Protein AF-A0A928X4Z4-F1 (afdb_monomer_lite)

Foldseek 3Di:
DFFDPLLLVLLLVLLVLLLVQLVVVLVVLVVCVVPVVVVVVCCVPPVDPDPNDPSVVSVVLNVLSNQLSVLSVCLCVVPRDDPPDPCVSPVSSLVSCVVRRDDPSNVSNVVSVVPDSPDPPDDVVVVVVVVVVVVVLVVVLVVVLVVLVVCVVVVVDDPVVSVVVNVVSD

Structure (mmCIF, N/CA/C/O backbone):
data_AF-A0A928X4Z4-F1
#
_entry.id   AF-A0A928X4Z4-F1
#
loop_
_atom_site.group_PDB
_atom_site.id
_atom_site.type_symbol
_atom_site.label_atom_id
_atom_site.label_alt_id
_atom_site.label_comp_id
_atom_site.label_asym_id
_atom_site.label_entity_id
_atom_site.label_seq_id
_atom_site.pdbx_PDB_ins_code
_atom_site.Cartn_x
_atom_site.Cartn_y
_atom_site.Cartn_z
_atom_site.occupancy
_atom_site.B_iso_or_equiv
_atom_site.auth_seq_id
_atom_site.auth_comp_id
_atom_site.auth_asym_id
_atom_site.auth_atom_id
_atom_site.pdbx_PDB_model_num
ATOM 1 N N . MET A 1 1 ? -6.649 -0.268 22.676 1.00 50.31 1 MET A N 1
ATOM 2 C CA . MET A 1 1 ? -5.247 0.206 22.691 1.00 50.31 1 MET A CA 1
ATOM 3 C C . MET A 1 1 ? -4.998 0.848 21.335 1.00 50.31 1 MET A C 1
ATOM 5 O O . MET A 1 1 ? -4.805 0.133 20.359 1.00 50.31 1 MET A O 1
ATOM 9 N N . TYR A 1 2 ? -5.154 2.172 21.260 1.00 54.16 2 TYR A N 1
ATOM 10 C CA . TYR A 1 2 ? -5.158 2.927 20.004 1.00 54.16 2 TYR A CA 1
ATOM 11 C C . TYR A 1 2 ? -3.808 2.851 19.276 1.00 54.16 2 TYR A C 1
ATOM 13 O O . TYR A 1 2 ? -2.755 2.847 19.912 1.00 54.16 2 TYR A O 1
ATOM 21 N N . MET A 1 3 ? -3.844 2.800 17.939 1.00 67.25 3 MET A N 1
ATOM 22 C CA . MET A 1 3 ? -2.635 2.815 17.112 1.00 67.25 3 MET A CA 1
ATOM 23 C C . MET A 1 3 ? -1.930 4.172 17.232 1.00 67.25 3 MET A C 1
ATOM 25 O O . MET A 1 3 ? -2.555 5.221 17.071 1.00 67.25 3 MET A O 1
ATOM 29 N N . ASN A 1 4 ? -0.616 4.144 17.466 1.00 72.81 4 ASN A N 1
ATOM 30 C CA . ASN A 1 4 ? 0.221 5.339 17.522 1.00 72.81 4 ASN A CA 1
ATOM 31 C C . ASN A 1 4 ? 0.061 6.174 16.233 1.00 72.81 4 ASN A C 1
ATOM 33 O O . ASN A 1 4 ? 0.181 5.647 15.122 1.00 72.81 4 ASN A O 1
ATOM 37 N N . LYS A 1 5 ? -0.186 7.485 16.376 1.00 75.56 5 LYS A N 1
ATOM 38 C CA . LYS A 1 5 ? -0.318 8.431 15.252 1.00 75.56 5 LYS A CA 1
ATOM 39 C C . LYS A 1 5 ? 0.883 8.365 14.311 1.00 75.56 5 LYS A C 1
ATOM 41 O O . LYS A 1 5 ? 0.699 8.400 13.098 1.00 75.56 5 LYS A O 1
ATOM 46 N N . THR A 1 6 ? 2.087 8.183 14.849 1.00 78.81 6 THR A N 1
ATOM 47 C CA . THR A 1 6 ? 3.318 8.045 14.062 1.00 78.81 6 THR A CA 1
ATOM 48 C C . THR A 1 6 ? 3.295 6.789 13.192 1.00 78.81 6 THR A C 1
ATOM 50 O O . THR A 1 6 ? 3.566 6.867 11.997 1.00 78.81 6 THR A O 1
ATOM 53 N N . LYS A 1 7 ? 2.882 5.645 13.752 1.00 79.19 7 LYS A N 1
ATOM 54 C CA . LYS A 1 7 ? 2.746 4.375 13.019 1.00 79.19 7 LYS A CA 1
ATOM 55 C C . LYS A 1 7 ? 1.694 4.480 11.916 1.00 79.19 7 LYS A C 1
ATOM 57 O O . LYS A 1 7 ? 1.955 4.102 10.778 1.00 79.19 7 LYS A O 1
ATOM 62 N N . ARG A 1 8 ? 0.544 5.091 12.219 1.00 80.44 8 ARG A N 1
ATOM 63 C CA . ARG A 1 8 ? -0.507 5.374 11.230 1.00 80.44 8 ARG A CA 1
ATOM 64 C C . ARG A 1 8 ? 0.013 6.220 10.069 1.00 80.44 8 ARG A C 1
ATOM 66 O O . ARG A 1 8 ? -0.234 5.890 8.914 1.00 80.44 8 ARG A O 1
ATOM 73 N N . ASN A 1 9 ? 0.718 7.304 10.381 1.00 84.62 9 ASN A N 1
ATOM 74 C CA . ASN A 1 9 ? 1.230 8.232 9.379 1.00 84.62 9 ASN A CA 1
ATOM 75 C C . ASN A 1 9 ? 2.323 7.587 8.518 1.00 84.62 9 ASN A C 1
ATOM 77 O O . ASN A 1 9 ? 2.346 7.828 7.317 1.00 84.62 9 ASN A O 1
ATOM 81 N N . LEU A 1 10 ? 3.171 6.730 9.095 1.00 85.00 10 LEU A N 1
ATOM 82 C CA . LEU A 1 10 ? 4.173 5.960 8.351 1.00 85.00 10 LEU A CA 1
ATOM 83 C C . LEU A 1 10 ? 3.530 4.984 7.359 1.00 85.00 10 LEU A C 1
ATOM 85 O O . LEU A 1 10 ? 3.919 4.959 6.193 1.00 85.00 10 LEU A O 1
ATOM 89 N N . ILE A 1 11 ? 2.511 4.231 7.787 1.00 84.88 11 ILE A N 1
ATOM 90 C CA . ILE A 1 11 ? 1.796 3.301 6.899 1.00 84.88 11 ILE A CA 1
ATOM 91 C C . ILE A 1 11 ? 1.081 4.082 5.782 1.00 84.88 11 ILE A C 1
ATOM 93 O O . ILE A 1 11 ? 1.191 3.715 4.614 1.00 84.88 11 ILE A O 1
ATOM 97 N N . LEU A 1 12 ? 0.423 5.203 6.100 1.00 87.12 12 LEU A N 1
ATOM 98 C CA . LEU A 1 12 ? -0.192 6.078 5.091 1.00 87.12 12 LEU A CA 1
ATOM 99 C C . LEU A 1 12 ? 0.837 6.631 4.098 1.00 87.12 12 LEU A C 1
ATOM 101 O O . LEU A 1 12 ? 0.624 6.555 2.890 1.00 87.12 12 LEU A O 1
ATOM 105 N N . ALA A 1 13 ? 1.959 7.153 4.595 1.00 87.38 13 ALA A N 1
ATOM 106 C CA . ALA A 1 13 ? 3.028 7.687 3.760 1.00 87.38 13 ALA A CA 1
ATOM 107 C C . ALA A 1 13 ? 3.590 6.607 2.829 1.00 87.38 13 ALA A C 1
ATOM 109 O O . ALA A 1 13 ? 3.760 6.863 1.640 1.00 87.38 13 ALA A O 1
ATOM 110 N N . SER A 1 14 ? 3.796 5.387 3.333 1.00 87.81 14 SER A N 1
ATOM 111 C CA . SER A 1 14 ? 4.255 4.265 2.510 1.00 87.81 14 SER A CA 1
ATOM 112 C C . SER A 1 14 ? 3.274 3.925 1.385 1.00 87.81 14 SER A C 1
ATOM 114 O O . SER A 1 14 ? 3.695 3.778 0.240 1.00 87.81 14 SER A O 1
ATOM 116 N N . ALA A 1 15 ? 1.967 3.888 1.670 1.00 87.19 15 ALA A N 1
ATOM 117 C CA . ALA A 1 15 ? 0.939 3.586 0.679 1.00 87.19 15 ALA A CA 1
ATOM 118 C C . ALA A 1 15 ? 0.850 4.672 -0.406 1.00 87.19 15 ALA A C 1
ATOM 120 O O . ALA A 1 15 ? 0.668 4.352 -1.582 1.00 87.19 15 ALA A O 1
ATOM 121 N N . ILE A 1 16 ? 1.004 5.944 -0.026 1.00 89.75 16 ILE A N 1
ATOM 122 C CA . ILE A 1 16 ? 0.999 7.084 -0.954 1.00 89.75 16 ILE A CA 1
ATOM 123 C C . ILE A 1 16 ? 2.259 7.083 -1.822 1.00 89.75 16 ILE A C 1
ATOM 125 O O . ILE A 1 16 ? 2.161 7.180 -3.043 1.00 89.75 16 ILE A O 1
ATOM 129 N N . ILE A 1 17 ? 3.438 6.937 -1.213 1.00 91.00 17 ILE A N 1
ATOM 130 C CA . ILE A 1 17 ? 4.713 6.922 -1.941 1.00 91.00 17 ILE A CA 1
ATOM 131 C C . ILE A 1 17 ? 4.766 5.724 -2.893 1.00 91.00 17 ILE A C 1
ATOM 133 O O . ILE A 1 17 ? 5.223 5.876 -4.020 1.00 91.00 17 ILE A O 1
ATOM 137 N N . ASN A 1 18 ? 4.222 4.570 -2.493 1.00 90.62 18 ASN A N 1
ATOM 138 C CA . ASN A 1 18 ? 4.059 3.408 -3.366 1.00 90.62 18 ASN A CA 1
ATOM 139 C C . ASN A 1 18 ? 3.245 3.739 -4.622 1.00 90.62 18 ASN A C 1
ATOM 141 O O . ASN A 1 18 ? 3.672 3.440 -5.734 1.00 90.62 18 ASN A O 1
ATOM 145 N N . LEU A 1 19 ? 2.094 4.395 -4.463 1.00 90.50 19 LEU A N 1
ATOM 146 C CA . LEU A 1 19 ? 1.250 4.781 -5.596 1.00 90.50 19 LEU A CA 1
ATOM 147 C C . LEU A 1 19 ? 1.957 5.775 -6.520 1.00 90.50 19 LEU A C 1
ATOM 149 O O . LEU A 1 19 ? 1.962 5.578 -7.732 1.00 90.50 19 LEU A O 1
ATOM 153 N N . ILE A 1 20 ? 2.591 6.806 -5.956 1.00 90.38 20 ILE A N 1
ATOM 154 C CA . ILE A 1 20 ? 3.340 7.801 -6.735 1.00 90.38 20 ILE A CA 1
ATOM 155 C C . ILE A 1 20 ? 4.479 7.130 -7.509 1.00 90.38 20 ILE A C 1
ATOM 157 O O . ILE A 1 20 ? 4.621 7.364 -8.709 1.00 90.38 20 ILE A O 1
ATOM 161 N N . SER A 1 21 ? 5.256 6.271 -6.843 1.00 87.25 21 SER A N 1
ATOM 162 C CA . SER A 1 21 ? 6.377 5.555 -7.452 1.00 87.25 21 SER A CA 1
ATOM 163 C C . SER A 1 21 ? 5.906 4.672 -8.605 1.00 87.25 21 SER A C 1
ATOM 165 O O . SER A 1 21 ? 6.435 4.773 -9.707 1.00 87.25 21 SER A O 1
ATOM 167 N N . ASN A 1 22 ? 4.866 3.863 -8.392 1.00 87.44 22 ASN A N 1
ATOM 168 C CA . ASN A 1 22 ? 4.343 2.963 -9.420 1.00 87.44 22 ASN A CA 1
ATOM 169 C C . ASN A 1 22 ? 3.777 3.722 -10.627 1.00 87.44 22 ASN A C 1
ATOM 171 O O . ASN A 1 22 ? 4.030 3.333 -11.768 1.00 87.44 22 ASN A O 1
ATOM 175 N N . CYS A 1 23 ? 3.071 4.834 -10.400 1.00 88.75 23 CYS A N 1
ATOM 176 C CA . CYS A 1 23 ? 2.586 5.692 -11.481 1.00 88.75 23 CYS A CA 1
ATOM 177 C C . CYS A 1 23 ? 3.738 6.304 -12.289 1.00 88.75 23 CYS A C 1
ATOM 179 O O . CYS A 1 23 ? 3.694 6.291 -13.520 1.00 88.75 23 CYS A O 1
ATOM 181 N N . ALA A 1 24 ? 4.779 6.807 -11.620 1.00 87.50 24 ALA A N 1
ATOM 182 C CA . ALA A 1 24 ? 5.953 7.363 -12.289 1.00 87.50 24 ALA A CA 1
ATOM 183 C C . ALA A 1 24 ? 6.687 6.294 -13.116 1.00 87.50 24 ALA A C 1
ATOM 185 O O . ALA A 1 24 ? 6.991 6.520 -14.288 1.00 87.50 24 ALA A O 1
ATOM 186 N N . THR A 1 25 ? 6.900 5.105 -12.545 1.00 85.50 25 THR A N 1
ATOM 187 C CA . THR A 1 25 ? 7.538 3.975 -13.235 1.00 85.50 25 THR A CA 1
ATOM 188 C C . THR A 1 25 ? 6.747 3.547 -14.470 1.00 85.50 25 THR A C 1
ATOM 190 O O . THR A 1 25 ? 7.338 3.320 -15.528 1.00 85.50 25 THR A O 1
ATOM 193 N N . LEU A 1 26 ? 5.416 3.480 -14.381 1.00 87.44 26 LEU A N 1
ATOM 194 C CA . LEU A 1 26 ? 4.565 3.149 -15.524 1.00 87.44 26 LEU A CA 1
ATOM 195 C C . LEU A 1 26 ? 4.630 4.223 -16.615 1.00 87.44 26 LEU A C 1
ATOM 197 O O . LEU A 1 26 ? 4.785 3.884 -17.786 1.00 87.44 26 LEU A O 1
ATOM 201 N N . ALA A 1 27 ? 4.563 5.504 -16.244 1.00 87.50 27 ALA A N 1
ATOM 202 C CA . ALA A 1 27 ? 4.649 6.611 -17.195 1.0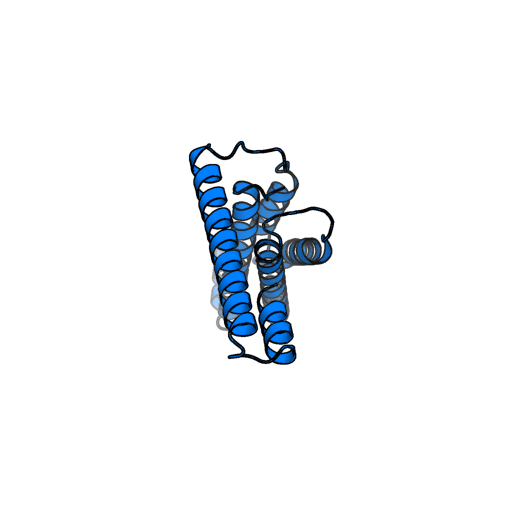0 87.50 27 ALA A CA 1
ATOM 203 C C . ALA A 1 27 ? 5.982 6.602 -17.963 1.00 87.50 27 ALA A C 1
ATOM 205 O O . ALA A 1 27 ? 5.992 6.717 -19.188 1.00 87.50 27 ALA A O 1
ATOM 206 N N . ILE A 1 28 ? 7.096 6.384 -17.258 1.00 85.12 28 ILE A N 1
ATOM 207 C CA . ILE A 1 28 ? 8.428 6.246 -17.864 1.00 85.12 28 ILE A CA 1
ATOM 208 C C . ILE A 1 28 ? 8.485 5.013 -18.780 1.00 85.12 28 ILE A C 1
ATOM 210 O O . ILE A 1 28 ? 9.009 5.087 -19.889 1.00 85.12 28 ILE A O 1
ATOM 214 N N . SER A 1 29 ? 7.893 3.892 -18.360 1.00 84.25 29 SER A N 1
ATOM 215 C CA . SER A 1 29 ? 7.850 2.667 -19.170 1.00 84.25 29 SER A CA 1
ATOM 216 C C . SER A 1 29 ? 7.073 2.858 -20.474 1.00 84.25 29 SER A C 1
ATOM 218 O O . SER A 1 29 ? 7.509 2.387 -21.522 1.00 84.25 29 SER A O 1
ATOM 220 N N . ILE A 1 30 ? 5.946 3.576 -20.431 1.00 86.62 30 ILE A N 1
ATOM 221 C CA . ILE A 1 30 ? 5.167 3.930 -21.625 1.00 86.62 30 ILE A CA 1
ATOM 222 C C . ILE A 1 30 ? 5.978 4.868 -22.522 1.00 86.62 30 ILE A C 1
ATOM 224 O O . ILE A 1 30 ? 6.030 4.656 -23.732 1.00 86.62 30 ILE A O 1
ATOM 228 N N . LEU A 1 31 ? 6.647 5.872 -21.946 1.00 85.88 31 LEU A N 1
ATOM 229 C CA . LEU A 1 31 ? 7.489 6.799 -22.703 1.00 85.88 31 LEU A CA 1
ATOM 230 C C . LEU A 1 31 ? 8.575 6.053 -23.490 1.00 85.88 31 LEU A C 1
ATOM 232 O O . LEU A 1 31 ? 8.754 6.321 -24.675 1.00 85.88 31 LEU A O 1
ATOM 236 N N . PHE A 1 32 ? 9.253 5.090 -22.863 1.00 83.44 32 PHE A N 1
ATOM 237 C CA . PHE A 1 32 ? 10.277 4.281 -23.529 1.00 83.44 32 PHE A CA 1
ATOM 238 C C . PHE A 1 32 ? 9.705 3.305 -24.558 1.00 83.44 32 PHE A C 1
ATOM 240 O O . PHE A 1 32 ? 10.360 3.049 -25.565 1.00 83.44 32 PHE A O 1
ATOM 247 N N . ALA A 1 33 ? 8.488 2.798 -24.350 1.00 82.75 33 ALA A N 1
ATOM 248 C CA . ALA A 1 33 ? 7.813 1.965 -25.341 1.00 82.75 33 ALA A CA 1
ATOM 249 C C . ALA A 1 33 ? 7.407 2.764 -26.593 1.00 82.75 33 ALA A C 1
ATOM 251 O O . ALA A 1 33 ? 7.474 2.241 -27.702 1.00 82.75 33 ALA A O 1
ATOM 252 N N . VAL A 1 34 ? 7.003 4.028 -26.426 1.00 87.00 34 VAL A N 1
ATOM 253 C CA . VAL A 1 34 ? 6.603 4.910 -27.538 1.00 87.00 34 VAL A CA 1
ATOM 254 C C . VAL A 1 34 ? 7.816 5.532 -28.235 1.00 87.00 34 VAL A C 1
ATOM 256 O O . VAL A 1 34 ? 7.794 5.716 -29.450 1.00 87.00 34 VAL A O 1
ATOM 259 N N . ARG A 1 35 ? 8.870 5.877 -27.485 1.00 85.06 35 ARG A N 1
ATOM 260 C CA . ARG A 1 35 ? 10.101 6.490 -28.006 1.00 85.06 35 ARG A CA 1
ATOM 261 C C . ARG A 1 35 ? 11.348 5.793 -27.452 1.00 85.06 35 ARG A C 1
ATOM 263 O O . ARG A 1 35 ? 11.948 6.287 -26.491 1.00 85.06 35 ARG A O 1
ATOM 270 N N . PRO A 1 36 ? 11.781 4.681 -28.070 1.00 79.94 36 PRO A N 1
ATOM 271 C CA . PRO A 1 36 ? 12.981 3.961 -27.643 1.00 79.94 36 PRO A CA 1
ATOM 272 C C . PRO A 1 36 ? 14.264 4.789 -27.819 1.00 79.94 36 PRO A C 1
ATOM 274 O O . PRO A 1 36 ? 15.238 4.576 -27.100 1.00 79.94 36 PRO A O 1
ATOM 277 N N . ASP A 1 37 ? 14.255 5.785 -28.707 1.00 83.12 37 ASP A N 1
ATOM 278 C CA . ASP A 1 37 ? 15.388 6.687 -28.952 1.00 83.12 37 ASP A CA 1
ATOM 279 C C . ASP A 1 37 ? 15.800 7.451 -27.681 1.00 83.12 37 ASP A C 1
ATOM 281 O O . ASP A 1 37 ? 16.983 7.668 -27.421 1.00 83.12 37 ASP A O 1
ATOM 285 N N . ILE A 1 38 ? 14.818 7.815 -26.845 1.00 79.56 38 ILE A N 1
ATOM 286 C CA . ILE A 1 38 ? 15.045 8.507 -25.570 1.00 79.56 38 ILE A CA 1
ATOM 287 C C . ILE A 1 38 ? 15.798 7.591 -24.600 1.00 79.56 38 ILE A C 1
ATOM 289 O O . ILE A 1 38 ? 16.730 8.036 -23.930 1.00 79.56 38 ILE A O 1
ATOM 293 N N . LEU A 1 39 ? 15.426 6.308 -24.552 1.00 75.00 39 LEU A N 1
ATOM 294 C CA . LEU A 1 39 ? 16.103 5.306 -23.732 1.00 75.00 39 LEU A CA 1
ATOM 295 C C . LEU A 1 39 ? 17.556 5.121 -24.187 1.00 75.00 39 LEU A C 1
ATOM 297 O O . LEU A 1 39 ? 18.453 5.109 -23.345 1.00 75.00 39 LEU A O 1
ATOM 301 N N . GLN A 1 40 ? 17.795 5.020 -25.500 1.00 72.88 40 GLN A N 1
ATOM 302 C CA . GLN A 1 40 ? 19.150 4.897 -26.043 1.00 72.88 40 GLN A CA 1
ATOM 303 C C . GLN A 1 40 ? 20.008 6.113 -25.697 1.00 72.88 40 GLN A C 1
ATOM 305 O O . GLN A 1 40 ? 21.128 5.929 -25.232 1.00 72.88 40 GLN A O 1
ATOM 310 N N . MET A 1 41 ? 19.472 7.330 -25.847 1.00 78.56 41 MET A N 1
ATOM 311 C CA . MET A 1 41 ? 20.163 8.576 -25.500 1.00 78.56 41 MET A CA 1
ATOM 312 C C . MET A 1 41 ? 20.502 8.670 -24.002 1.00 78.56 41 MET A C 1
ATOM 314 O O . MET A 1 41 ? 21.579 9.135 -23.632 1.00 78.56 41 MET A O 1
ATOM 318 N N . LEU A 1 42 ? 19.595 8.237 -23.121 1.00 75.31 42 LEU A N 1
ATOM 319 C CA . LEU A 1 42 ? 19.827 8.206 -21.672 1.00 75.31 42 LEU A CA 1
ATOM 320 C C . LEU A 1 42 ? 20.876 7.160 -21.277 1.00 75.31 42 LEU A C 1
ATOM 322 O O . LEU A 1 42 ? 21.723 7.437 -20.425 1.00 75.31 42 LEU A O 1
ATOM 326 N N . ALA A 1 43 ? 20.845 5.986 -21.908 1.00 71.81 43 ALA A N 1
ATOM 327 C CA . ALA A 1 43 ? 21.803 4.917 -21.652 1.00 71.81 43 ALA A CA 1
ATOM 328 C C . ALA A 1 43 ? 23.228 5.313 -22.069 1.00 71.81 43 ALA A C 1
ATOM 330 O O . ALA A 1 43 ? 24.168 5.071 -21.311 1.00 71.81 43 ALA A O 1
ATOM 331 N N . THR A 1 44 ? 23.395 5.964 -23.226 1.00 72.00 44 THR A N 1
ATOM 332 C CA . THR A 1 44 ? 24.711 6.423 -23.703 1.00 72.00 44 THR A CA 1
ATOM 333 C C . THR A 1 44 ? 25.248 7.619 -22.927 1.00 72.00 44 THR A C 1
ATOM 335 O O . THR A 1 44 ? 26.435 7.638 -22.616 1.00 72.00 44 THR A O 1
ATOM 338 N N . ASN A 1 45 ? 24.408 8.600 -22.583 1.00 73.56 45 ASN A N 1
ATOM 339 C CA . ASN A 1 45 ? 24.890 9.835 -21.953 1.00 73.56 45 ASN A CA 1
ATOM 340 C C . ASN A 1 45 ? 25.082 9.730 -20.437 1.00 73.56 45 ASN A C 1
ATOM 342 O O . ASN A 1 45 ? 25.928 10.431 -19.885 1.00 73.56 45 ASN A O 1
ATOM 346 N N . TYR A 1 46 ? 24.307 8.884 -19.754 1.00 71.38 46 TYR A N 1
ATOM 347 C CA . TYR A 1 46 ? 24.307 8.837 -18.289 1.00 71.38 46 TYR A CA 1
ATOM 348 C C . TYR A 1 46 ? 24.723 7.478 -17.711 1.00 71.38 46 TYR A C 1
ATOM 350 O O . TYR A 1 46 ? 24.710 7.325 -16.492 1.00 71.38 46 TYR A O 1
ATOM 358 N N . PHE A 1 47 ? 25.093 6.493 -18.547 1.00 59.00 47 PHE A N 1
ATOM 359 C CA . PHE A 1 47 ? 25.418 5.120 -18.117 1.00 59.00 47 PHE A CA 1
ATOM 360 C C . PHE A 1 47 ? 24.344 4.499 -17.202 1.00 59.00 47 PHE A C 1
ATOM 362 O O . PHE A 1 47 ? 24.614 3.608 -16.394 1.00 59.00 47 PHE A O 1
ATOM 369 N N . ILE A 1 48 ? 23.095 4.960 -17.317 1.00 62.56 48 ILE A N 1
ATOM 370 C CA . ILE A 1 48 ? 22.001 4.442 -16.505 1.00 62.56 48 ILE A CA 1
ATOM 371 C C . ILE A 1 48 ? 21.487 3.183 -17.194 1.00 62.56 48 ILE A C 1
ATOM 373 O O . ILE A 1 48 ? 20.752 3.239 -18.179 1.00 62.56 48 ILE A O 1
ATOM 377 N N . SER A 1 49 ? 21.863 2.032 -16.643 1.00 54.66 49 SER A N 1
ATOM 378 C CA . SER A 1 49 ? 21.191 0.759 -16.898 1.00 54.66 49 SER A CA 1
ATOM 379 C C . SER A 1 49 ? 19.794 0.817 -16.274 1.00 54.66 49 SER A C 1
ATOM 381 O O . SER A 1 49 ? 19.594 0.420 -15.125 1.00 54.66 49 SER A O 1
ATOM 383 N N . LEU A 1 50 ? 18.821 1.349 -17.012 1.00 58.38 50 LEU A N 1
ATOM 384 C CA . LEU A 1 50 ? 17.420 1.279 -16.613 1.00 58.38 50 LEU A CA 1
ATOM 385 C C . LEU A 1 50 ? 16.941 -0.167 -16.796 1.00 58.38 50 LEU A C 1
ATOM 387 O O . LEU A 1 50 ? 17.043 -0.686 -17.909 1.00 58.38 50 LEU A O 1
ATOM 391 N N . 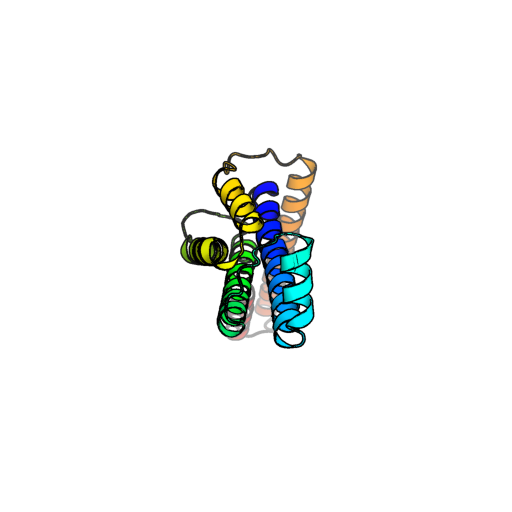PRO A 1 51 ? 16.426 -0.833 -15.746 1.00 54.94 51 PRO A N 1
ATOM 392 C CA . PRO A 1 51 ? 15.822 -2.144 -15.900 1.00 54.94 51 PRO A CA 1
ATOM 393 C C . PRO A 1 51 ? 14.588 -1.990 -16.790 1.00 54.94 51 PRO A C 1
ATOM 395 O O . PRO A 1 51 ? 13.549 -1.484 -16.369 1.00 54.94 51 PRO A O 1
ATOM 398 N N . THR A 1 52 ? 14.714 -2.391 -18.050 1.00 57.28 52 THR A N 1
ATOM 399 C CA . THR A 1 52 ? 13.609 -2.442 -19.002 1.00 57.28 52 THR A CA 1
ATOM 400 C C . THR A 1 52 ? 12.787 -3.694 -18.732 1.00 57.28 52 THR A C 1
ATOM 402 O O . THR A 1 52 ? 12.775 -4.649 -19.508 1.00 57.28 52 THR A O 1
ATOM 405 N N . SER A 1 53 ? 12.085 -3.721 -17.597 1.00 61.88 53 SER A N 1
ATOM 406 C CA . SER A 1 53 ? 10.994 -4.677 -17.422 1.00 61.88 53 SER A CA 1
ATOM 407 C C . SER A 1 53 ? 10.020 -4.510 -18.591 1.00 61.88 53 SER A C 1
ATOM 409 O O . SER A 1 53 ? 9.722 -3.388 -19.006 1.00 61.88 53 SER A O 1
ATOM 411 N N . SER A 1 54 ? 9.503 -5.623 -19.115 1.00 77.06 54 SER A N 1
ATOM 412 C CA . SER A 1 54 ? 8.422 -5.586 -20.103 1.00 77.06 54 SER A CA 1
ATOM 413 C C . SER A 1 54 ? 7.278 -4.702 -19.595 1.00 77.06 54 SER A C 1
ATOM 415 O O . SER A 1 54 ? 6.907 -4.766 -18.421 1.00 77.06 54 SER A O 1
ATOM 417 N N . LEU A 1 55 ? 6.690 -3.899 -20.485 1.00 82.06 55 LEU A N 1
ATOM 418 C CA . LEU A 1 55 ? 5.570 -3.010 -20.163 1.00 82.06 55 LEU A CA 1
ATOM 419 C C . LEU A 1 55 ? 4.412 -3.768 -19.489 1.00 82.06 55 LEU A C 1
ATOM 421 O O . LEU A 1 55 ? 3.804 -3.260 -18.551 1.00 82.06 55 LEU A O 1
ATOM 425 N N . ILE A 1 56 ? 4.177 -5.020 -19.893 1.00 84.50 56 ILE A N 1
ATOM 426 C CA . ILE A 1 56 ? 3.177 -5.911 -19.287 1.00 84.50 56 ILE A CA 1
ATOM 427 C C . ILE A 1 56 ? 3.506 -6.189 -17.813 1.00 84.50 56 ILE A C 1
ATOM 429 O O . ILE A 1 56 ? 2.625 -6.125 -16.959 1.00 84.50 56 ILE A O 1
ATOM 433 N N . ILE A 1 57 ? 4.777 -6.454 -17.498 1.00 83.69 57 ILE A N 1
ATOM 434 C CA . ILE A 1 57 ? 5.231 -6.702 -16.122 1.00 83.69 57 ILE A CA 1
ATOM 435 C C . ILE A 1 57 ? 5.009 -5.450 -15.270 1.00 83.69 57 ILE A C 1
ATOM 437 O O . ILE A 1 57 ? 4.477 -5.553 -14.167 1.00 83.69 57 ILE A O 1
ATOM 441 N N . ASN A 1 58 ? 5.331 -4.264 -15.793 1.00 84.38 58 ASN A N 1
ATOM 442 C CA . ASN A 1 58 ? 5.119 -3.015 -15.060 1.00 84.38 58 ASN A CA 1
ATOM 443 C C . ASN A 1 58 ? 3.628 -2.729 -14.818 1.00 84.38 58 ASN A C 1
ATOM 445 O O . ASN A 1 58 ? 3.277 -2.273 -13.733 1.00 84.38 58 ASN A O 1
ATOM 449 N N . ILE A 1 59 ? 2.735 -3.069 -15.756 1.00 87.81 59 ILE A N 1
ATOM 450 C CA . ILE A 1 59 ? 1.279 -2.983 -15.535 1.00 87.81 59 ILE A CA 1
ATOM 451 C C . ILE A 1 59 ? 0.840 -3.898 -14.383 1.00 87.81 59 ILE A C 1
ATOM 453 O O . ILE A 1 59 ? 0.089 -3.461 -13.509 1.00 87.81 59 ILE A O 1
ATOM 457 N N . ILE A 1 60 ? 1.325 -5.144 -14.346 1.00 89.31 60 ILE A N 1
ATOM 458 C CA . ILE A 1 60 ? 1.014 -6.093 -13.264 1.00 89.31 60 ILE A CA 1
ATOM 459 C C . ILE A 1 60 ? 1.528 -5.565 -11.918 1.00 89.31 60 ILE A C 1
ATOM 461 O O . ILE A 1 60 ? 0.798 -5.604 -10.928 1.00 89.31 60 ILE A O 1
ATOM 465 N N . ILE A 1 61 ? 2.751 -5.027 -11.885 1.00 88.25 61 ILE A N 1
ATOM 466 C CA . ILE A 1 61 ? 3.348 -4.426 -10.684 1.00 88.25 61 ILE A CA 1
ATOM 467 C C . ILE A 1 61 ? 2.506 -3.248 -10.190 1.00 88.25 61 ILE A C 1
ATOM 469 O O . ILE A 1 61 ? 2.216 -3.180 -8.997 1.00 88.25 61 ILE A O 1
ATOM 473 N N . VAL A 1 62 ? 2.056 -2.358 -11.080 1.00 89.12 62 VAL A N 1
ATOM 474 C CA . VAL A 1 62 ? 1.180 -1.240 -10.698 1.00 89.12 62 VAL A CA 1
ATOM 475 C C . VAL A 1 62 ? -0.151 -1.749 -10.151 1.00 89.12 62 VAL A C 1
ATOM 477 O O . VAL A 1 62 ? -0.580 -1.285 -9.096 1.00 89.12 62 VAL A O 1
ATOM 480 N N . ALA A 1 63 ? -0.788 -2.722 -10.809 1.00 90.25 63 ALA A N 1
ATOM 481 C CA . ALA A 1 63 ? -2.046 -3.299 -10.335 1.00 90.25 63 ALA A CA 1
ATOM 482 C C . ALA A 1 63 ? -1.890 -3.921 -8.938 1.00 90.25 63 ALA A C 1
ATOM 484 O O . ALA A 1 63 ? -2.676 -3.630 -8.033 1.00 90.25 63 ALA A O 1
ATOM 485 N N . ALA A 1 64 ? -0.830 -4.707 -8.731 1.00 89.81 64 ALA A N 1
ATOM 486 C CA . ALA A 1 64 ? -0.488 -5.259 -7.427 1.00 89.81 64 ALA A CA 1
ATOM 487 C C . ALA A 1 64 ? -0.215 -4.144 -6.404 1.00 89.81 64 ALA A C 1
ATOM 489 O O . ALA A 1 64 ? -0.766 -4.171 -5.307 1.00 89.81 64 ALA A O 1
ATOM 490 N N . GLY A 1 65 ? 0.555 -3.120 -6.768 1.00 88.69 65 GLY A N 1
ATOM 491 C CA . GLY A 1 65 ? 0.847 -1.968 -5.919 1.00 88.69 65 GLY A CA 1
ATOM 492 C C . GLY A 1 65 ? -0.409 -1.215 -5.473 1.00 88.69 65 GLY A C 1
ATOM 493 O O . GLY A 1 65 ? -0.522 -0.869 -4.297 1.00 88.69 65 GLY A O 1
ATOM 494 N N . VAL A 1 66 ? -1.381 -1.021 -6.369 1.00 91.19 66 VAL A N 1
ATOM 495 C CA . VAL A 1 66 ? -2.686 -0.423 -6.043 1.00 91.19 66 VAL A CA 1
ATOM 496 C C . VAL A 1 66 ? -3.439 -1.291 -5.038 1.00 91.19 66 VAL A C 1
ATOM 498 O O . VAL A 1 66 ? -3.893 -0.775 -4.016 1.00 91.19 66 VAL A O 1
ATOM 501 N N . VAL A 1 67 ? -3.520 -2.604 -5.277 1.00 89.25 67 VAL A N 1
ATOM 502 C CA . VAL A 1 67 ? -4.157 -3.550 -4.344 1.00 89.25 67 VAL A CA 1
ATOM 503 C C . VAL A 1 67 ? -3.477 -3.497 -2.974 1.00 89.25 67 VAL A C 1
ATOM 505 O O . VAL A 1 67 ? -4.158 -3.352 -1.959 1.00 89.25 67 VAL A O 1
ATOM 508 N N . GLY A 1 68 ? -2.144 -3.526 -2.932 1.00 85.44 68 GLY A N 1
ATOM 509 C CA . GLY A 1 68 ? -1.363 -3.413 -1.700 1.00 85.44 68 GLY A CA 1
ATOM 510 C C . GLY A 1 68 ? -1.668 -2.127 -0.929 1.00 85.44 68 GLY A C 1
ATOM 511 O O . GLY A 1 68 ? -1.970 -2.180 0.266 1.00 85.44 68 GLY A O 1
ATOM 512 N N . SER A 1 69 ? -1.681 -0.978 -1.610 1.00 88.25 69 SER A N 1
ATOM 513 C CA . SER A 1 69 ? -2.028 0.307 -0.993 1.00 88.25 69 SER A CA 1
ATOM 514 C C . SER A 1 69 ? -3.467 0.330 -0.464 1.00 88.25 69 SER A C 1
ATOM 516 O O . SER A 1 69 ? -3.691 0.810 0.647 1.00 88.25 69 SER A O 1
ATOM 518 N N . VAL A 1 70 ? -4.441 -0.226 -1.194 1.00 88.00 70 VAL A N 1
ATOM 519 C CA . VAL A 1 70 ? -5.840 -0.330 -0.734 1.00 88.00 70 VAL A CA 1
ATOM 520 C C . VAL A 1 70 ? -5.947 -1.192 0.522 1.00 88.00 70 VAL A C 1
ATOM 522 O O . VAL A 1 70 ? -6.626 -0.798 1.472 1.00 88.00 70 VAL A O 1
ATOM 525 N N . LEU A 1 71 ? -5.246 -2.328 0.570 1.00 85.62 71 LEU A N 1
ATOM 526 C CA . LEU A 1 71 ? -5.214 -3.193 1.753 1.00 85.62 71 LEU A CA 1
ATOM 527 C C . LEU A 1 71 ? -4.607 -2.464 2.960 1.00 85.62 71 LEU A C 1
ATOM 529 O O . LEU A 1 71 ? -5.142 -2.565 4.067 1.00 85.62 71 LEU A O 1
ATOM 533 N N . LEU A 1 72 ? -3.553 -1.664 2.760 1.00 83.94 72 LEU A N 1
ATOM 534 C CA . LEU A 1 72 ? -2.995 -0.827 3.824 1.00 83.94 72 LEU A CA 1
ATOM 535 C C . LEU A 1 72 ? -3.984 0.242 4.304 1.00 83.94 72 LEU A C 1
ATOM 537 O O . LEU A 1 72 ? -4.203 0.362 5.512 1.00 83.94 72 LEU A O 1
ATOM 541 N N . PHE A 1 73 ? -4.630 0.979 3.396 1.00 85.12 73 PHE A N 1
ATOM 542 C CA . PHE A 1 73 ? -5.654 1.963 3.767 1.00 85.12 73 PHE A CA 1
ATOM 543 C C . PHE A 1 73 ? -6.820 1.316 4.519 1.00 85.12 73 PHE A C 1
ATOM 545 O O . PHE A 1 73 ? -7.272 1.844 5.539 1.00 85.12 73 PHE A O 1
ATOM 552 N N . TYR A 1 74 ? -7.271 0.148 4.059 1.00 81.31 74 TYR A N 1
ATOM 553 C CA . TYR A 1 74 ? -8.307 -0.623 4.733 1.00 81.31 74 TYR A CA 1
ATOM 554 C C . TYR A 1 74 ? -7.858 -1.054 6.133 1.00 81.31 74 TYR A C 1
ATOM 556 O O . TYR A 1 74 ? -8.616 -0.897 7.089 1.00 81.31 74 TYR A O 1
ATOM 564 N N . SER A 1 75 ? -6.614 -1.522 6.284 1.00 75.75 75 SER A N 1
ATOM 565 C CA . SER A 1 75 ? -6.058 -1.925 7.583 1.00 75.75 75 SER A CA 1
ATOM 566 C C . SER A 1 75 ? -6.047 -0.771 8.597 1.00 75.75 75 SER A C 1
ATOM 568 O O . SER A 1 75 ? -6.375 -0.972 9.768 1.00 75.75 75 SER A O 1
ATOM 570 N N . ILE A 1 76 ? -5.779 0.456 8.135 1.00 76.81 76 ILE A N 1
ATOM 571 C CA . ILE A 1 76 ? -5.823 1.672 8.958 1.00 76.81 76 ILE A CA 1
ATOM 572 C C . ILE A 1 76 ? -7.266 2.052 9.313 1.00 76.81 76 IL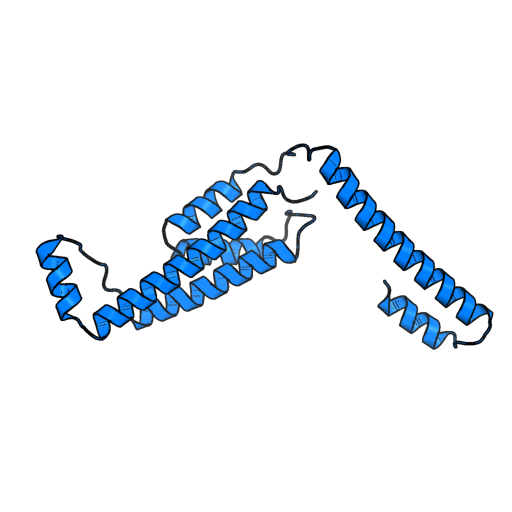E A C 1
ATOM 574 O O . ILE A 1 76 ? -7.548 2.354 10.474 1.00 76.81 76 ILE A O 1
ATOM 578 N N . ARG A 1 77 ? -8.183 2.044 8.333 1.00 72.88 77 ARG A N 1
ATOM 579 C CA . ARG A 1 77 ? -9.587 2.457 8.518 1.00 72.88 77 ARG A CA 1
ATOM 580 C C . ARG A 1 77 ? -10.369 1.479 9.394 1.00 72.88 77 ARG A C 1
ATOM 582 O O . ARG A 1 77 ? -11.131 1.911 10.251 1.00 72.88 77 ARG A O 1
ATOM 589 N N . SER A 1 78 ? -10.179 0.180 9.181 1.00 63.78 78 SER A N 1
ATOM 590 C CA . SER A 1 78 ? -10.902 -0.884 9.884 1.00 63.78 78 SER A CA 1
ATOM 591 C C . SER A 1 78 ? -10.548 -0.944 11.374 1.00 63.78 78 SER A C 1
ATOM 593 O O . SER A 1 78 ? -11.412 -1.243 12.196 1.00 63.78 78 SER A O 1
ATOM 595 N N . LYS A 1 79 ? -9.294 -0.652 11.757 1.00 58.94 79 LYS A N 1
ATOM 596 C CA . LYS A 1 79 ? -8.789 -0.989 13.101 1.00 58.94 79 LYS A CA 1
ATOM 597 C C . LYS A 1 79 ? -8.082 0.141 13.846 1.00 58.94 79 LYS A C 1
ATOM 599 O O . LYS A 1 79 ? -7.082 -0.090 14.522 1.00 58.94 79 LYS A O 1
ATOM 604 N N . GLY A 1 80 ? -8.673 1.336 13.865 1.00 53.94 80 GLY A N 1
ATOM 605 C CA . GLY A 1 80 ? -8.197 2.457 14.691 1.00 53.94 80 GLY A CA 1
ATOM 606 C C . GLY A 1 80 ? -7.984 2.150 16.192 1.00 53.94 80 GLY A C 1
ATOM 607 O O . GLY A 1 80 ? -7.234 2.874 16.843 1.00 53.94 80 GLY A O 1
ATOM 608 N N . LYS A 1 81 ? -8.572 1.074 16.749 1.00 44.66 81 LYS A N 1
ATOM 609 C CA . LYS A 1 81 ? -8.589 0.794 18.201 1.00 44.66 81 LYS A CA 1
ATOM 610 C C . LYS A 1 81 ? -7.777 -0.409 18.711 1.00 44.66 81 LYS A C 1
ATOM 612 O O . LYS A 1 81 ? -7.488 -0.427 19.910 1.00 44.66 81 LYS A O 1
ATOM 617 N N . TYR A 1 82 ? -7.406 -1.390 17.875 1.00 46.91 82 TYR A N 1
ATOM 618 C CA . TYR A 1 82 ? -6.667 -2.590 18.317 1.00 46.91 82 TYR A CA 1
ATOM 619 C C . TYR A 1 82 ? -5.849 -3.209 17.174 1.00 46.91 82 TYR A C 1
ATOM 621 O O . TYR A 1 82 ? -6.360 -3.995 16.377 1.00 46.91 82 TYR A O 1
ATOM 629 N N . PHE A 1 83 ? -4.554 -2.898 17.127 1.00 53.06 83 PHE A N 1
ATOM 630 C CA . PHE A 1 83 ? -3.590 -3.498 16.195 1.00 53.06 83 PHE A CA 1
ATOM 631 C C . PHE A 1 83 ? -3.051 -4.848 16.713 1.00 53.06 83 PHE A C 1
ATOM 633 O O . PHE A 1 83 ? -1.873 -5.160 16.577 1.00 53.06 83 PHE A O 1
ATOM 640 N N . ARG A 1 84 ? -3.903 -5.657 17.356 1.00 48.91 84 ARG A N 1
ATOM 641 C CA . ARG A 1 84 ? -3.561 -7.027 17.762 1.00 48.91 84 ARG A CA 1
ATOM 642 C C . ARG A 1 84 ? -4.434 -8.024 16.994 1.00 48.91 84 ARG A C 1
ATOM 644 O O . ARG A 1 84 ? -5.652 -7.881 16.947 1.00 48.91 84 ARG A O 1
ATOM 651 N N . SER A 1 85 ? -3.758 -8.998 16.385 1.00 46.12 85 SER A N 1
ATOM 652 C CA . SER A 1 85 ? -4.231 -10.310 15.910 1.00 46.12 85 SER A CA 1
ATOM 653 C C . SER A 1 85 ? -5.017 -10.465 14.600 1.00 46.12 85 SER A C 1
ATOM 655 O O . SER A 1 85 ? -5.198 -11.598 14.173 1.00 46.12 85 SER A O 1
ATOM 657 N N . SER A 1 86 ? -5.384 -9.412 13.862 1.00 52.22 86 SER A N 1
ATOM 658 C CA . SER A 1 86 ? -5.975 -9.575 12.510 1.00 52.22 86 SER A CA 1
ATOM 659 C C . SER A 1 86 ? -4.978 -9.208 11.413 1.00 52.22 86 SER A C 1
ATOM 661 O O . SER A 1 86 ? -5.201 -8.298 10.615 1.00 52.22 86 SER A O 1
ATOM 663 N N . HIS A 1 87 ? -3.836 -9.886 11.423 1.00 63.22 87 HIS A N 1
ATOM 664 C CA . HIS A 1 87 ? -2.662 -9.513 10.642 1.00 63.22 87 HIS A CA 1
ATOM 665 C C . HIS A 1 87 ? -2.761 -9.823 9.141 1.00 63.22 87 HIS A C 1
ATOM 667 O O . HIS A 1 87 ? -1.925 -9.337 8.394 1.00 63.22 87 HIS A O 1
ATOM 673 N N . GLY A 1 88 ? -3.772 -10.562 8.672 1.00 70.25 88 GLY A N 1
ATOM 674 C CA . GLY A 1 88 ? -3.840 -11.020 7.277 1.00 70.25 88 GLY A CA 1
ATOM 675 C C . GLY A 1 88 ? -3.817 -9.888 6.247 1.00 70.25 88 GLY A C 1
ATOM 676 O O . GLY A 1 88 ? -2.991 -9.900 5.347 1.00 70.25 88 GLY A O 1
ATOM 677 N N . ILE A 1 89 ? -4.666 -8.870 6.411 1.00 75.38 89 ILE A N 1
ATOM 678 C CA . ILE A 1 89 ? -4.811 -7.785 5.421 1.00 75.38 89 ILE A CA 1
ATOM 679 C C . ILE A 1 89 ? -3.587 -6.859 5.417 1.00 75.38 89 ILE A C 1
ATOM 681 O O . ILE A 1 89 ? -3.098 -6.484 4.355 1.00 75.38 89 ILE A O 1
ATOM 685 N N . TYR A 1 90 ? -3.067 -6.519 6.600 1.00 78.06 90 TYR A N 1
ATOM 686 C CA . TYR A 1 90 ? -1.853 -5.709 6.718 1.00 78.06 90 TYR A CA 1
ATOM 687 C C . TYR A 1 90 ? -0.623 -6.464 6.204 1.00 78.06 90 TYR A C 1
ATOM 689 O O . TYR A 1 90 ? 0.139 -5.900 5.430 1.00 78.06 90 TYR A O 1
ATOM 697 N N . ILE A 1 91 ? -0.441 -7.735 6.587 1.00 79.50 91 ILE A N 1
ATOM 698 C CA . ILE A 1 91 ? 0.675 -8.564 6.109 1.00 79.50 91 ILE A CA 1
ATOM 699 C C . ILE A 1 91 ? 0.567 -8.772 4.597 1.00 79.50 91 ILE A C 1
ATOM 701 O O . ILE A 1 91 ? 1.575 -8.661 3.911 1.00 79.50 91 ILE A O 1
ATOM 705 N N . ALA A 1 92 ? -0.633 -9.006 4.059 1.00 81.12 92 ALA A N 1
ATOM 706 C CA . ALA A 1 92 ? -0.836 -9.109 2.617 1.00 81.12 92 ALA A CA 1
ATOM 707 C C . ALA A 1 92 ? -0.440 -7.807 1.906 1.00 81.12 92 ALA A C 1
ATOM 709 O O . ALA A 1 92 ? 0.356 -7.844 0.971 1.00 81.12 92 ALA A O 1
ATOM 710 N N . GLY A 1 93 ? -0.914 -6.652 2.388 1.00 80.31 93 GLY A N 1
ATOM 711 C CA . GLY A 1 93 ? -0.516 -5.347 1.849 1.00 80.31 93 GLY A CA 1
ATOM 712 C C . GLY A 1 93 ? 0.991 -5.091 1.963 1.00 80.31 93 GLY A C 1
ATOM 713 O O . GLY A 1 93 ? 1.607 -4.615 1.013 1.00 80.31 93 GLY A O 1
ATOM 714 N N . PHE A 1 94 ? 1.597 -5.474 3.089 1.00 82.31 94 PHE A N 1
ATOM 715 C CA . PHE A 1 94 ? 3.035 -5.380 3.329 1.00 82.31 94 PHE A CA 1
ATOM 716 C C . PHE A 1 94 ? 3.830 -6.217 2.328 1.00 82.31 94 PHE A C 1
ATOM 718 O O . PHE A 1 94 ? 4.692 -5.672 1.649 1.00 82.31 94 PHE A O 1
ATOM 725 N N . ILE A 1 95 ? 3.516 -7.509 2.190 1.00 84.12 95 ILE A N 1
ATOM 726 C CA . ILE A 1 95 ? 4.200 -8.421 1.262 1.00 84.12 95 ILE A CA 1
ATOM 727 C C . ILE A 1 95 ? 4.090 -7.896 -0.168 1.00 84.12 95 ILE A C 1
ATOM 729 O O . ILE A 1 95 ? 5.092 -7.830 -0.876 1.00 84.12 95 ILE A O 1
ATOM 733 N N . ILE A 1 96 ? 2.895 -7.466 -0.576 1.00 83.75 96 ILE A N 1
ATOM 734 C CA . ILE A 1 96 ? 2.672 -6.918 -1.914 1.00 83.75 96 ILE A CA 1
ATOM 735 C C . ILE A 1 96 ? 3.548 -5.682 -2.149 1.00 83.75 96 ILE A C 1
ATOM 737 O O . ILE A 1 96 ? 4.167 -5.570 -3.201 1.00 83.75 96 ILE A O 1
ATOM 741 N N . ILE A 1 97 ? 3.656 -4.771 -1.181 1.00 83.06 97 ILE A N 1
ATOM 742 C CA . ILE A 1 97 ? 4.472 -3.556 -1.331 1.00 83.06 97 ILE A CA 1
ATOM 743 C C . ILE A 1 97 ? 5.972 -3.851 -1.244 1.00 83.06 97 ILE A C 1
ATOM 745 O O . ILE A 1 97 ? 6.747 -3.200 -1.937 1.00 83.06 97 ILE A O 1
ATOM 749 N N . VAL A 1 98 ? 6.399 -4.845 -0.465 1.00 83.00 98 VAL A N 1
ATOM 750 C CA . VAL A 1 98 ? 7.804 -5.292 -0.443 1.00 83.00 98 VAL A CA 1
ATOM 751 C C . VAL A 1 98 ? 8.221 -5.807 -1.822 1.00 83.00 98 VAL A C 1
ATOM 753 O O . VAL A 1 98 ? 9.312 -5.494 -2.289 1.00 83.00 98 VAL A O 1
ATOM 756 N N . VAL A 1 99 ? 7.353 -6.581 -2.476 1.00 81.19 99 VAL A N 1
ATOM 757 C CA . VAL A 1 99 ? 7.650 -7.192 -3.779 1.00 81.19 99 VAL A CA 1
ATOM 758 C C . VAL A 1 99 ? 7.478 -6.191 -4.927 1.00 81.19 99 VAL A C 1
ATOM 760 O O . VAL A 1 99 ? 8.286 -6.183 -5.852 1.00 81.19 99 VAL A O 1
ATOM 763 N N . CYS A 1 100 ? 6.452 -5.336 -4.873 1.00 80.88 100 CYS A N 1
ATOM 764 C CA . CYS A 1 100 ? 6.025 -4.517 -6.014 1.00 80.88 100 CYS A CA 1
ATOM 765 C C . CYS A 1 100 ? 6.242 -3.006 -5.839 1.00 80.88 100 CYS A C 1
ATOM 767 O O . CYS A 1 100 ? 6.157 -2.277 -6.818 1.00 80.88 100 CYS A O 1
ATOM 769 N N . GLY A 1 101 ? 6.472 -2.504 -4.625 1.00 71.25 101 GLY A N 1
ATOM 770 C CA . GLY A 1 101 ? 6.398 -1.068 -4.328 1.00 71.25 101 GLY A CA 1
ATOM 771 C C . GLY A 1 101 ? 7.709 -0.295 -4.347 1.00 71.25 101 GLY A C 1
ATOM 772 O O . GLY A 1 101 ? 7.719 0.920 -4.160 1.00 71.25 101 GLY A O 1
ATOM 773 N N . GLY A 1 102 ? 8.824 -0.980 -4.580 1.00 76.62 102 GLY A N 1
ATOM 774 C CA . GLY A 1 102 ? 10.147 -0.370 -4.569 1.00 76.62 102 GLY A CA 1
ATOM 775 C C . GLY A 1 102 ? 10.684 -0.085 -3.162 1.00 76.62 102 GLY A C 1
ATOM 776 O O . GLY A 1 102 ? 10.067 -0.365 -2.134 1.00 76.62 102 GLY A O 1
ATOM 777 N N . PHE A 1 103 ? 11.895 0.469 -3.123 1.00 79.12 103 PHE A N 1
ATOM 778 C CA . PHE A 1 103 ? 12.714 0.537 -1.910 1.00 79.12 103 PHE A CA 1
ATOM 779 C C . PHE A 1 103 ? 12.173 1.498 -0.838 1.00 79.12 103 PHE A C 1
ATOM 781 O O . PHE A 1 103 ? 12.195 1.182 0.351 1.00 79.12 103 PHE A O 1
ATOM 788 N N . LEU A 1 104 ? 11.659 2.667 -1.240 1.00 82.19 104 LEU A N 1
ATOM 789 C CA . LEU A 1 104 ? 11.198 3.697 -0.299 1.00 82.19 104 LEU A CA 1
ATOM 790 C C . LEU A 1 104 ? 9.956 3.263 0.505 1.00 82.19 104 LEU A C 1
ATOM 792 O O . LEU A 1 104 ? 9.985 3.347 1.736 1.00 82.19 104 LEU A O 1
ATOM 796 N N . PRO A 1 105 ? 8.866 2.792 -0.139 1.00 83.50 105 PRO A N 1
ATOM 797 C CA . PRO A 1 105 ? 7.681 2.313 0.575 1.00 83.50 105 PRO A CA 1
ATOM 798 C C . PRO A 1 105 ? 7.980 1.135 1.494 1.00 83.50 105 PRO A C 1
ATOM 800 O O . PRO A 1 105 ? 7.459 1.072 2.609 1.00 83.50 105 PRO A O 1
ATOM 803 N N . TRP A 1 106 ? 8.862 0.241 1.048 1.00 83.19 106 TRP A N 1
ATOM 804 C CA . TRP A 1 106 ? 9.332 -0.886 1.837 1.00 83.19 106 TRP A CA 1
ATOM 805 C C . TRP A 1 106 ? 10.010 -0.444 3.141 1.00 83.19 106 TRP A C 1
ATOM 807 O O . TRP A 1 106 ? 9.627 -0.923 4.209 1.00 83.19 106 TRP A O 1
ATOM 817 N N . ILE A 1 107 ? 10.945 0.514 3.088 1.00 84.19 107 ILE A N 1
ATOM 818 C CA . ILE A 1 107 ? 11.621 1.037 4.290 1.00 84.19 107 ILE A CA 1
ATOM 819 C C . ILE A 1 107 ? 10.622 1.650 5.268 1.00 84.19 107 ILE A C 1
ATOM 821 O O . ILE A 1 107 ? 10.689 1.387 6.467 1.00 84.19 107 ILE A O 1
ATOM 825 N N . LEU A 1 108 ? 9.691 2.466 4.775 1.00 83.06 108 LEU A N 1
ATOM 826 C CA . LEU A 1 108 ? 8.700 3.129 5.626 1.00 83.06 108 LEU A CA 1
ATOM 827 C C . LEU A 1 108 ? 7.829 2.114 6.371 1.00 83.06 108 LEU A C 1
ATOM 829 O O . LEU A 1 108 ? 7.580 2.264 7.571 1.00 83.06 108 LEU A O 1
ATOM 833 N N . LEU A 1 109 ? 7.408 1.057 5.674 1.00 82.25 109 LEU A N 1
ATOM 834 C CA . LEU A 1 109 ? 6.664 -0.039 6.280 1.00 82.25 109 LEU A CA 1
ATOM 835 C C . LEU A 1 109 ? 7.507 -0.836 7.270 1.00 82.25 109 LEU A C 1
ATOM 837 O O . LEU A 1 109 ? 7.017 -1.168 8.351 1.00 82.25 109 LEU A O 1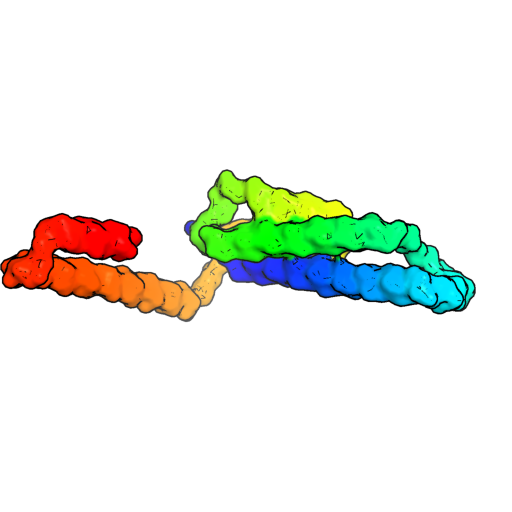
ATOM 841 N N . PHE A 1 110 ? 8.766 -1.102 6.934 1.00 81.44 110 PHE A N 1
ATOM 842 C CA . PHE A 1 110 ? 9.692 -1.799 7.815 1.00 81.44 110 PHE A CA 1
ATOM 843 C C . PHE A 1 110 ? 9.882 -1.023 9.120 1.00 81.44 110 PHE A C 1
ATOM 845 O O . PHE A 1 110 ? 9.645 -1.567 10.195 1.00 81.44 110 PHE A O 1
ATOM 852 N N . ILE A 1 111 ? 10.173 0.279 9.043 1.00 80.62 111 ILE A N 1
ATOM 853 C CA . ILE A 1 111 ? 10.268 1.157 10.218 1.00 80.62 111 ILE A CA 1
ATOM 854 C C . ILE A 1 111 ? 8.966 1.106 11.026 1.00 80.62 111 ILE A C 1
ATOM 856 O O . ILE A 1 111 ? 9.010 0.975 12.248 1.00 80.62 111 ILE A O 1
ATOM 860 N N . SER A 1 112 ? 7.802 1.128 10.369 1.00 77.50 112 SER A N 1
ATOM 861 C CA . SER A 1 112 ? 6.504 1.071 11.056 1.00 77.50 112 SER A CA 1
ATOM 862 C C . SER A 1 112 ? 6.262 -0.223 11.854 1.00 77.50 112 SER A C 1
ATOM 864 O O . SER A 1 112 ? 5.503 -0.189 12.828 1.00 77.50 112 SER A O 1
ATOM 866 N N . MET A 1 113 ? 6.914 -1.341 11.498 1.00 76.00 113 MET A N 1
ATOM 867 C CA . MET A 1 113 ? 6.868 -2.586 12.282 1.00 76.00 113 MET A CA 1
ATOM 868 C C . MET A 1 113 ? 7.666 -2.491 13.583 1.00 76.00 113 MET A C 1
ATOM 870 O O . MET A 1 113 ? 7.256 -3.083 14.580 1.00 76.00 113 MET A O 1
ATOM 874 N N . PHE A 1 114 ? 8.776 -1.749 13.578 1.00 73.44 114 PHE A N 1
ATOM 875 C CA . PHE A 1 114 ? 9.658 -1.593 14.738 1.00 73.44 114 PHE A CA 1
ATOM 876 C C . PHE A 1 114 ? 9.293 -0.414 15.634 1.00 73.44 114 PHE A C 1
ATOM 878 O O . PHE A 1 114 ? 9.797 -0.350 16.751 1.00 73.44 114 PHE A O 1
ATOM 885 N N . VAL A 1 115 ? 8.412 0.494 15.195 1.00 69.94 115 VAL A N 1
ATOM 886 C CA . VAL A 1 115 ? 7.817 1.498 16.089 1.00 69.94 115 VAL A CA 1
ATOM 887 C C . VAL A 1 115 ? 7.019 0.743 17.160 1.00 69.94 115 VAL A C 1
ATOM 889 O O . VAL A 1 115 ? 5.966 0.177 16.833 1.00 69.94 115 VAL A O 1
ATOM 892 N N . PRO A 1 116 ? 7.493 0.707 18.423 1.00 60.12 116 PRO A N 1
ATOM 893 C CA . PRO A 1 116 ? 6.799 -0.027 19.460 1.00 60.12 116 PRO A CA 1
ATOM 894 C C . PRO A 1 116 ? 5.410 0.585 19.650 1.00 60.12 116 PRO A C 1
ATOM 896 O O . PRO A 1 116 ? 5.248 1.806 19.643 1.00 60.12 116 PRO A O 1
ATOM 899 N N . ASP A 1 117 ? 4.403 -0.255 19.899 1.00 58.00 117 ASP A N 1
ATOM 900 C CA . ASP A 1 117 ? 3.057 0.208 20.277 1.00 58.00 117 ASP A CA 1
ATOM 901 C C . ASP A 1 117 ? 3.036 0.863 21.683 1.00 58.00 117 ASP A C 1
ATOM 903 O O . ASP A 1 117 ? 1.976 1.172 22.228 1.00 58.00 117 ASP A O 1
ATOM 907 N N . ILE A 1 118 ? 4.213 1.084 22.283 1.00 47.00 118 ILE A N 1
ATOM 908 C CA . ILE A 1 118 ? 4.420 1.735 23.572 1.00 47.00 118 ILE A CA 1
ATOM 909 C C . ILE A 1 118 ? 4.092 3.223 23.416 1.00 47.00 118 ILE A C 1
ATOM 911 O O . ILE A 1 118 ? 4.905 4.025 22.968 1.00 47.00 118 ILE A O 1
ATOM 915 N N . ILE A 1 119 ? 2.835 3.533 23.740 1.00 46.59 119 ILE A N 1
ATOM 916 C CA . ILE A 1 119 ? 2.346 4.735 24.423 1.00 46.59 119 ILE A CA 1
ATOM 917 C C . ILE A 1 119 ? 3.246 5.955 24.187 1.00 46.59 119 ILE A C 1
ATOM 919 O O . ILE A 1 119 ? 4.009 6.375 25.053 1.00 46.59 119 ILE A O 1
ATOM 923 N N . VAL A 1 120 ? 3.085 6.604 23.033 1.00 44.38 120 VAL A N 1
ATOM 924 C CA . VAL A 1 120 ? 3.197 8.061 23.060 1.00 44.38 120 VAL A CA 1
ATOM 925 C C . VAL A 1 120 ? 2.034 8.492 23.941 1.00 44.38 120 VAL A C 1
ATOM 927 O O . VAL A 1 120 ? 0.878 8.314 23.556 1.00 44.38 120 VAL A O 1
ATOM 930 N N . MET A 1 121 ? 2.333 8.959 25.155 1.00 44.19 121 MET A N 1
ATOM 931 C CA . MET A 1 121 ? 1.400 9.751 25.948 1.00 44.19 121 MET A CA 1
ATOM 932 C C . MET A 1 121 ? 0.826 10.804 25.001 1.00 44.19 121 MET A C 1
ATOM 934 O O . MET A 1 121 ? 1.509 11.767 24.648 1.00 44.19 121 MET A O 1
ATOM 938 N N . ASN A 1 122 ? -0.402 10.587 24.518 1.00 47.16 122 ASN A N 1
ATOM 939 C CA . ASN A 1 122 ? -1.136 11.623 23.811 1.00 47.16 122 ASN A CA 1
ATOM 940 C C . ASN A 1 122 ? -1.092 12.851 24.722 1.00 47.16 122 ASN A C 1
ATOM 942 O O . ASN A 1 122 ? -1.328 12.735 25.929 1.00 47.16 122 ASN A O 1
ATOM 946 N N . ARG A 1 123 ? -0.768 14.028 24.171 1.00 49.19 123 ARG A N 1
ATOM 947 C CA . ARG A 1 123 ? -0.867 15.264 24.953 1.00 49.19 123 ARG A CA 1
ATOM 948 C C . ARG A 1 123 ? -2.281 15.305 25.555 1.00 49.19 123 ARG A C 1
ATOM 950 O O . ARG A 1 123 ? -3.235 14.980 24.843 1.00 49.19 123 ARG A O 1
ATOM 957 N N . PRO A 1 124 ? -2.455 15.705 26.825 1.00 52.31 124 PRO A N 1
ATOM 958 C CA . PRO A 1 124 ? -3.751 15.645 27.512 1.00 52.31 124 PRO A CA 1
ATOM 959 C C . PRO A 1 124 ? -4.876 16.397 26.774 1.00 52.31 124 PRO A C 1
ATOM 961 O O . PRO A 1 124 ? -6.055 16.125 26.983 1.00 52.31 124 PRO A O 1
ATOM 964 N N . SER A 1 125 ? -4.529 17.318 25.870 1.00 53.81 125 SER A N 1
ATOM 965 C CA . SER A 1 125 ? -5.462 18.033 24.995 1.00 53.81 125 SER A CA 1
ATOM 966 C C . SER A 1 125 ? -6.099 17.178 23.891 1.00 53.81 125 SER A C 1
ATOM 968 O O . SER A 1 125 ? -7.206 17.494 23.459 1.00 53.81 125 SER A O 1
ATOM 970 N N . GLU A 1 126 ? -5.438 16.120 23.423 1.00 52.78 126 GLU A N 1
ATOM 971 C CA . GLU A 1 126 ? -5.966 15.241 22.372 1.00 52.78 126 GLU A CA 1
ATOM 972 C C . GLU A 1 126 ? -6.864 14.146 22.957 1.00 52.78 126 GLU A C 1
ATOM 974 O O . GLU A 1 126 ? -7.924 13.879 22.398 1.00 52.78 126 GLU A O 1
ATOM 979 N N . VAL A 1 127 ? -6.511 13.619 24.137 1.00 54.31 127 VAL A N 1
ATOM 980 C CA . VAL A 1 127 ? -7.348 12.665 24.890 1.00 54.31 127 VAL A CA 1
ATOM 981 C C . VAL A 1 127 ? -8.699 13.294 25.243 1.00 54.31 127 VAL A C 1
ATOM 983 O O . VAL A 1 127 ? -9.742 12.728 24.938 1.00 54.31 127 VAL A O 1
ATOM 986 N N . LYS A 1 128 ? -8.696 14.537 25.749 1.00 56.44 128 LYS A N 1
ATOM 987 C CA . LYS A 1 128 ? -9.931 15.271 26.080 1.00 56.44 128 LYS A CA 1
ATOM 988 C C . LYS A 1 128 ? -10.819 15.583 24.874 1.00 56.44 128 LYS A C 1
ATOM 990 O O . LYS A 1 128 ? -12.016 15.799 25.046 1.00 56.44 128 LYS A O 1
ATOM 995 N N . LYS A 1 129 ? -10.257 15.693 23.665 1.00 57.12 129 LYS A N 1
ATOM 996 C CA . LYS A 1 129 ? -11.060 15.902 22.449 1.00 57.12 129 LYS A CA 1
ATOM 997 C C . LYS A 1 129 ? -11.714 14.604 21.993 1.00 57.12 129 LYS A C 1
ATOM 999 O O . LYS A 1 129 ? -12.864 14.654 21.576 1.00 57.12 129 LYS A O 1
ATOM 1004 N N . GLU A 1 130 ? -11.011 13.481 22.086 1.00 54.44 130 GLU A N 1
ATOM 1005 C CA . GLU A 1 130 ? -11.547 12.172 21.704 1.00 54.44 130 GLU A CA 1
ATOM 1006 C C . GLU A 1 130 ? -12.594 11.674 22.713 1.00 54.44 130 GLU A C 1
ATOM 1008 O O . GLU A 1 130 ? -13.684 11.301 22.283 1.00 54.44 130 GLU A O 1
ATOM 1013 N N . GLU A 1 131 ? -12.355 11.807 24.025 1.00 57.91 131 GLU A N 1
ATOM 1014 C CA . GLU A 1 131 ? -13.357 11.501 25.067 1.00 57.91 131 GLU A CA 1
ATOM 1015 C C . GLU A 1 131 ? -14.640 12.320 24.874 1.00 57.91 131 GLU A C 1
ATOM 1017 O O . GLU A 1 131 ? -15.728 11.759 24.840 1.00 57.91 131 GLU A O 1
ATOM 1022 N N . LYS A 1 132 ? -14.532 13.631 24.610 1.00 62.31 132 LYS A N 1
ATOM 1023 C CA . LYS A 1 132 ? -15.702 14.496 24.359 1.00 62.31 132 LYS A CA 1
ATOM 1024 C C . LYS A 1 132 ? -16.478 14.172 23.081 1.00 62.31 132 LYS A C 1
ATOM 1026 O O . LYS A 1 132 ? -17.607 14.646 22.928 1.00 62.31 132 LYS A O 1
ATOM 1031 N N . VAL A 1 133 ? -15.866 13.490 22.116 1.00 68.56 133 VAL A N 1
ATOM 1032 C CA . VAL A 1 133 ? -16.545 13.051 20.886 1.00 68.56 133 VAL A CA 1
ATOM 1033 C C . VAL A 1 133 ? -17.220 11.704 21.126 1.00 68.56 133 VAL A C 1
ATOM 1035 O O . VAL A 1 133 ? -18.354 11.516 20.693 1.00 68.56 133 VAL A O 1
ATOM 1038 N N . GLU A 1 134 ? -16.568 10.804 21.864 1.00 65.25 134 GLU A N 1
ATOM 1039 C CA . GLU A 1 134 ? -17.154 9.525 22.266 1.00 65.25 134 GLU A CA 1
ATOM 1040 C C . GLU A 1 134 ? -18.342 9.722 23.216 1.00 65.25 134 GLU A C 1
ATOM 1042 O O . GLU A 1 134 ? -19.412 9.178 22.959 1.00 65.25 134 GLU A O 1
ATOM 1047 N N . GLU A 1 135 ? -18.206 10.568 24.241 1.00 68.69 135 GLU A N 1
ATOM 1048 C CA . GLU A 1 135 ? -19.292 10.918 25.165 1.00 68.69 135 GLU A CA 1
ATOM 1049 C C . GLU A 1 135 ? -20.506 11.477 24.421 1.00 68.69 135 GLU A C 1
ATOM 1051 O O . GLU A 1 135 ? -21.614 10.995 24.630 1.00 68.69 135 GLU A O 1
ATOM 1056 N N . ARG A 1 136 ? -20.304 12.412 23.479 1.00 72.44 136 ARG A N 1
ATOM 1057 C CA . ARG A 1 136 ? -21.397 12.946 22.649 1.00 72.44 136 ARG A CA 1
ATOM 1058 C C . ARG A 1 136 ? -22.093 11.870 21.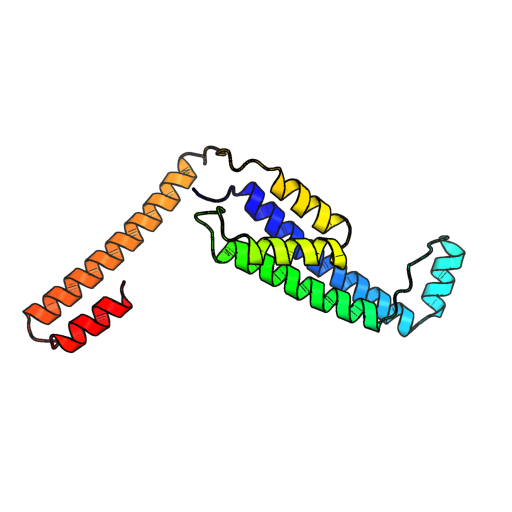825 1.00 72.44 136 ARG A C 1
ATOM 1060 O O . ARG A 1 136 ? -23.311 11.882 21.724 1.00 72.44 136 ARG A O 1
ATOM 1067 N N . PHE A 1 137 ? -21.341 10.926 21.268 1.00 73.56 137 PHE A N 1
ATOM 1068 C CA . PHE A 1 137 ? -21.915 9.835 20.485 1.00 73.56 137 PHE A CA 1
ATOM 1069 C C . PHE A 1 137 ? -22.749 8.872 21.346 1.00 73.56 137 PHE A C 1
ATOM 1071 O O . PHE A 1 137 ? -23.822 8.437 20.926 1.00 73.56 137 PHE A O 1
ATOM 1078 N N . TYR A 1 138 ? -22.288 8.559 22.562 1.00 74.75 138 TYR A N 1
ATOM 1079 C CA . TYR A 1 138 ? -23.067 7.763 23.515 1.00 74.75 138 TYR A CA 1
ATOM 1080 C C . TYR A 1 138 ? -24.304 8.512 24.016 1.00 74.75 138 TYR A C 1
ATOM 1082 O O . TYR A 1 138 ? -25.358 7.891 24.160 1.00 74.75 138 TYR A O 1
ATOM 1090 N N . GLN A 1 139 ? -24.197 9.825 24.237 1.00 78.50 139 GLN A N 1
ATOM 1091 C CA . GLN A 1 139 ? -25.325 10.669 24.627 1.00 78.50 139 GLN A CA 1
ATOM 1092 C C . GLN A 1 139 ? -26.396 10.689 23.526 1.00 78.50 139 GLN A C 1
ATOM 1094 O O . GLN A 1 139 ? -27.539 10.335 23.793 1.00 78.50 139 GLN A O 1
ATOM 1099 N N . ASP A 1 140 ? -26.005 10.940 22.272 1.00 81.81 140 ASP A N 1
ATOM 1100 C CA . ASP A 1 140 ? -26.916 10.934 21.119 1.00 81.81 140 ASP A CA 1
ATOM 1101 C C . ASP A 1 140 ? -27.606 9.573 20.928 1.00 81.81 140 ASP A C 1
ATOM 1103 O O . ASP A 1 140 ? -28.799 9.508 20.618 1.00 81.81 140 ASP A O 1
ATOM 1107 N N . LYS A 1 141 ? -26.876 8.459 21.111 1.00 80.19 141 LYS A N 1
ATOM 1108 C CA . LYS A 1 141 ? -27.474 7.114 21.068 1.00 80.19 141 LYS A CA 1
ATOM 1109 C C . LYS A 1 141 ? -28.472 6.911 22.209 1.00 80.19 141 LYS A C 1
ATOM 1111 O O . LYS A 1 141 ? -29.543 6.351 21.980 1.00 80.19 141 LYS A O 1
ATOM 1116 N N . LYS A 1 142 ? -28.150 7.366 23.421 1.00 82.75 142 LYS A N 1
ATOM 1117 C CA . LYS A 1 142 ? -29.030 7.247 24.589 1.00 82.75 142 LYS A CA 1
ATOM 1118 C C . LYS A 1 142 ? -30.315 8.058 24.411 1.00 82.75 142 LYS A C 1
ATOM 1120 O O . LYS A 1 142 ? -31.393 7.516 24.643 1.00 82.75 142 LYS A O 1
ATOM 1125 N N . ASP A 1 143 ? -30.215 9.281 23.902 1.00 84.50 143 ASP A N 1
ATOM 1126 C CA . ASP A 1 143 ? -31.363 10.160 23.652 1.00 84.50 143 ASP A CA 1
ATOM 1127 C C . ASP A 1 143 ? -32.277 9.598 22.543 1.00 84.50 143 ASP A C 1
ATOM 1129 O O . ASP A 1 143 ? -33.510 9.642 22.633 1.00 84.50 143 ASP A O 1
ATOM 1133 N N . LYS A 1 144 ? -31.691 8.971 21.512 1.00 82.00 144 LYS A N 1
ATOM 1134 C CA . LYS A 1 144 ? -32.446 8.240 20.477 1.00 82.00 144 LYS A CA 1
ATOM 1135 C C . LYS A 1 144 ? -33.157 6.998 21.018 1.00 82.00 144 LYS A C 1
ATOM 1137 O O . LYS A 1 144 ? -34.290 6.725 20.633 1.00 82.00 144 LYS A O 1
ATOM 1142 N N . ILE A 1 145 ? -32.532 6.255 21.929 1.00 84.12 145 ILE A N 1
ATOM 1143 C CA . ILE A 1 145 ? -33.169 5.092 22.565 1.00 84.12 145 ILE A CA 1
ATOM 1144 C C . ILE A 1 145 ? -34.306 5.541 23.494 1.00 84.12 145 ILE A C 1
ATOM 1146 O O . ILE A 1 145 ? -35.365 4.911 23.525 1.00 84.12 145 ILE A O 1
ATOM 1150 N N . GLU A 1 146 ? -34.119 6.639 24.227 1.00 84.81 146 GLU A N 1
ATOM 1151 C CA . GLU A 1 146 ? -35.136 7.173 25.133 1.00 84.81 146 GLU A CA 1
ATOM 1152 C C . GLU A 1 146 ? -36.351 7.724 24.374 1.00 84.81 146 GLU A C 1
ATOM 1154 O O . GLU A 1 146 ? -37.489 7.443 24.753 1.00 84.81 146 GLU A O 1
ATOM 1159 N N . SER A 1 147 ? -36.135 8.435 23.263 1.00 83.56 147 SER A N 1
ATOM 1160 C CA . SER A 1 147 ? -37.230 8.893 22.394 1.00 83.56 147 SER A CA 1
ATOM 1161 C C . SER A 1 147 ? -38.001 7.730 21.761 1.00 83.56 147 SER A C 1
ATOM 1163 O O . SER A 1 147 ? -39.230 7.750 21.765 1.00 83.56 147 SER A O 1
ATOM 1165 N N . LEU A 1 148 ? -37.323 6.669 21.310 1.00 82.88 148 LEU A N 1
ATOM 1166 C CA . LEU A 1 148 ? -37.995 5.454 20.831 1.00 82.88 148 LEU A CA 1
ATOM 1167 C C . LEU A 1 148 ? -38.811 4.760 21.927 1.00 82.88 148 LEU A C 1
ATOM 1169 O O . LEU A 1 148 ? -39.887 4.234 21.649 1.00 82.88 148 LEU A O 1
ATOM 1173 N N . LYS A 1 149 ? -38.322 4.764 23.173 1.00 81.56 149 LYS A N 1
ATOM 1174 C CA . LYS A 1 149 ? -39.054 4.200 24.313 1.00 81.56 149 LYS A CA 1
ATOM 1175 C C . LYS A 1 149 ? -40.327 4.999 24.611 1.00 81.56 149 LYS A C 1
ATOM 1177 O O . LYS A 1 149 ? -41.370 4.389 24.809 1.00 81.56 149 LYS A O 1
ATOM 1182 N N . LYS A 1 150 ? -40.260 6.336 24.565 1.00 84.25 150 LYS A N 1
ATOM 1183 C CA . LYS A 1 150 ? -41.440 7.208 24.715 1.00 84.25 150 LYS A CA 1
ATOM 1184 C C . LYS A 1 150 ? -42.471 6.968 23.613 1.00 84.25 150 LYS A C 1
ATOM 1186 O O . LYS A 1 150 ? -43.629 6.754 23.929 1.00 84.25 150 LYS A O 1
ATOM 1191 N N . LEU A 1 151 ? -42.046 6.880 22.349 1.00 83.81 151 LEU A N 1
ATOM 1192 C CA . LEU A 1 151 ? -42.950 6.605 21.221 1.00 83.81 151 LEU A CA 1
ATOM 1193 C C . LEU A 1 151 ? -43.672 5.255 21.345 1.00 83.81 151 LEU A C 1
ATOM 1195 O O . LEU A 1 151 ? -44.827 5.130 20.938 1.00 83.81 151 LEU A O 1
ATOM 1199 N N . ARG A 1 152 ? -43.001 4.243 21.909 1.00 82.75 152 ARG A N 1
ATOM 1200 C CA . ARG A 1 152 ? -43.607 2.942 22.221 1.00 82.75 152 ARG A CA 1
ATOM 1201 C C . ARG A 1 152 ? -44.612 3.058 23.367 1.00 82.75 152 ARG A C 1
ATOM 1203 O O . ARG A 1 152 ? -45.708 2.522 23.263 1.00 82.75 152 ARG A O 1
ATOM 1210 N N . ASP A 1 153 ? -44.237 3.741 24.447 1.00 84.88 153 ASP A N 1
ATOM 1211 C CA . ASP A 1 153 ? -45.083 3.898 25.638 1.00 84.88 153 ASP A CA 1
ATOM 1212 C C . ASP A 1 153 ? -46.323 4.775 25.346 1.00 84.88 153 ASP A C 1
ATOM 1214 O O . ASP A 1 153 ? -47.378 4.573 25.941 1.00 84.88 153 ASP A O 1
ATOM 1218 N N . GLU A 1 154 ? -46.223 5.689 24.376 1.00 87.25 154 GLU A N 1
ATOM 1219 C CA . GLU A 1 154 ? -47.327 6.495 23.831 1.00 87.25 154 GLU A CA 1
ATOM 1220 C C . GLU A 1 154 ? -48.191 5.733 22.805 1.00 87.25 154 GLU A C 1
ATOM 1222 O O . GLU A 1 154 ? -49.205 6.256 22.344 1.00 87.25 154 GLU A O 1
ATOM 1227 N N . GLY A 1 155 ? -47.812 4.505 22.431 1.00 80.44 155 GLY A N 1
ATOM 1228 C CA . GLY A 1 155 ? -48.546 3.676 21.468 1.00 80.44 155 GLY A CA 1
ATOM 1229 C C . GLY A 1 155 ? -48.472 4.160 20.015 1.00 80.44 155 GLY A C 1
ATOM 1230 O O . GLY A 1 155 ? -49.245 3.694 19.181 1.00 80.44 155 GLY A O 1
ATOM 1231 N N . VAL A 1 156 ? -47.556 5.084 19.697 1.00 82.38 156 VAL A N 1
ATOM 1232 C CA . VAL A 1 156 ? -47.364 5.645 18.343 1.00 82.38 156 VAL A CA 1
ATOM 1233 C C . VAL A 1 156 ? -46.675 4.641 17.414 1.00 82.38 156 VAL A C 1
ATOM 1235 O O . VAL A 1 156 ? -46.865 4.688 16.201 1.00 82.38 156 VAL A O 1
ATOM 1238 N N . ILE A 1 157 ? -45.878 3.732 17.980 1.00 82.50 157 ILE A N 1
ATOM 1239 C CA . ILE A 1 157 ? -45.204 2.645 17.261 1.00 82.50 157 ILE A CA 1
ATOM 1240 C C . ILE A 1 157 ? -45.561 1.293 17.874 1.00 82.50 157 ILE A C 1
ATOM 1242 O O . ILE A 1 157 ? -45.750 1.168 19.087 1.00 82.50 157 ILE A O 1
ATOM 1246 N N . THR A 1 158 ? -45.611 0.266 17.033 1.00 82.19 158 THR A N 1
ATOM 1247 C CA . THR A 1 158 ? -45.843 -1.113 17.481 1.00 82.19 158 THR A CA 1
ATOM 1248 C C . THR A 1 158 ? -44.585 -1.717 18.123 1.00 82.19 158 THR A C 1
ATOM 1250 O O . THR A 1 158 ? -43.460 -1.262 17.894 1.00 82.19 158 THR A O 1
ATOM 1253 N N . GLU A 1 159 ? -44.742 -2.775 18.930 1.00 78.69 159 GLU A N 1
ATOM 1254 C CA . GLU A 1 159 ? -43.601 -3.488 19.534 1.00 78.69 159 GLU A CA 1
ATOM 1255 C C . GLU A 1 159 ? -42.595 -4.006 18.494 1.00 78.69 159 GLU A C 1
ATOM 1257 O O . GLU A 1 159 ? -41.392 -4.067 18.763 1.00 78.69 159 GLU A O 1
ATOM 1262 N N . GLU A 1 160 ? -43.081 -4.393 17.316 1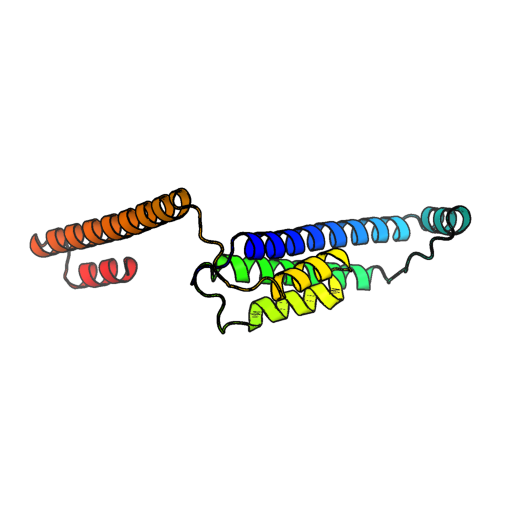.00 81.62 160 GLU A N 1
ATOM 1263 C CA . GLU A 1 160 ? -42.258 -4.933 16.235 1.00 81.62 160 GLU A CA 1
ATOM 1264 C C . GLU A 1 160 ? -41.414 -3.834 15.574 1.00 81.62 160 GLU A C 1
ATOM 1266 O O . GLU A 1 160 ? -40.205 -4.009 15.393 1.00 81.62 160 GLU A O 1
ATOM 1271 N N . GLU A 1 161 ? -42.000 -2.660 15.325 1.00 78.88 161 GLU A N 1
ATOM 1272 C CA . GLU A 1 161 ? -41.285 -1.488 14.801 1.00 78.88 161 GLU A CA 1
ATOM 1273 C C . GLU A 1 161 ? -40.261 -0.937 15.800 1.00 78.88 161 GLU A C 1
ATOM 1275 O O . GLU A 1 161 ? -39.171 -0.508 15.408 1.00 78.88 161 GLU A O 1
ATOM 1280 N N . TYR A 1 162 ? -40.570 -0.984 17.100 1.00 79.00 162 TYR A N 1
ATOM 1281 C CA . TYR A 1 162 ? -39.617 -0.622 18.149 1.00 79.00 162 TYR A CA 1
ATOM 1282 C C . TYR A 1 162 ? -38.385 -1.537 18.127 1.00 79.00 162 TYR A C 1
ATOM 1284 O O . TYR A 1 162 ? -37.252 -1.049 18.159 1.00 79.00 162 TYR A O 1
ATOM 1292 N N . LYS A 1 163 ? -38.586 -2.859 18.022 1.00 80.44 163 LYS A N 1
ATOM 1293 C CA . LYS A 1 163 ? -37.489 -3.841 17.973 1.00 80.44 163 LYS A CA 1
ATOM 1294 C C . LYS A 1 163 ? -36.620 -3.666 16.726 1.00 80.44 163 LYS A C 1
ATOM 1296 O O . LYS A 1 163 ? -35.400 -3.727 16.852 1.00 80.44 163 LYS A O 1
ATOM 1301 N N . GLN A 1 164 ? -37.212 -3.387 15.562 1.00 84.81 164 GLN A N 1
ATOM 1302 C CA . GLN A 1 164 ? -36.457 -3.119 14.329 1.00 84.81 164 GLN A CA 1
ATOM 1303 C C . GLN A 1 164 ? -35.590 -1.857 14.440 1.00 84.81 164 GLN A C 1
ATOM 1305 O O . GLN A 1 164 ? -34.383 -1.921 14.203 1.00 84.81 164 GLN A O 1
ATOM 1310 N N . ARG A 1 165 ? -36.164 -0.727 14.875 1.00 78.06 165 ARG A N 1
ATOM 1311 C CA . ARG A 1 165 ? -35.421 0.543 14.996 1.00 78.06 165 ARG A CA 1
ATOM 1312 C C . ARG A 1 165 ? -34.343 0.504 16.078 1.00 78.06 165 ARG A C 1
ATOM 1314 O O . ARG A 1 165 ? -33.307 1.147 15.936 1.00 78.06 165 ARG A O 1
ATOM 1321 N N . LEU A 1 166 ? -34.560 -0.260 17.150 1.00 79.81 166 LEU A N 1
ATOM 1322 C CA . LEU A 1 166 ? -33.541 -0.495 18.174 1.00 79.81 166 LEU A CA 1
ATOM 1323 C C . LEU A 1 166 ? -32.354 -1.293 17.611 1.00 79.81 166 LEU A C 1
ATOM 1325 O O . LEU A 1 166 ? -31.209 -1.001 17.953 1.00 79.81 166 LEU A O 1
ATOM 1329 N N . PHE A 1 167 ? -32.618 -2.266 16.733 1.00 80.31 167 PHE A N 1
ATOM 1330 C CA . PHE A 1 167 ? -31.584 -3.089 16.103 1.00 80.31 167 PHE A CA 1
ATOM 1331 C C . PHE A 1 167 ? -30.720 -2.295 15.115 1.00 80.31 167 PHE A C 1
ATOM 1333 O O . PHE A 1 167 ? -29.521 -2.530 15.033 1.00 80.31 167 PHE A O 1
ATOM 1340 N N . GLU A 1 168 ? -31.298 -1.319 14.411 1.00 77.81 168 GLU A N 1
ATOM 1341 C CA . GLU A 1 168 ? -30.550 -0.410 13.526 1.00 77.81 168 GLU A CA 1
ATOM 1342 C C . GLU A 1 168 ? -29.638 0.574 14.285 1.00 77.81 168 GLU A C 1
ATOM 1344 O O . GLU A 1 168 ? -28.683 1.107 13.718 1.00 77.81 168 GLU A O 1
ATOM 1349 N N . LEU A 1 169 ? -29.930 0.841 15.563 1.00 71.00 169 LEU A N 1
ATOM 1350 C CA . LEU A 1 169 ? -29.193 1.798 16.398 1.00 71.00 169 LEU A CA 1
ATOM 1351 C C . LEU A 1 169 ? -28.044 1.177 17.206 1.00 71.00 169 LEU A C 1
ATOM 1353 O O . LEU A 1 169 ? -27.169 1.922 17.673 1.00 71.00 169 LEU A O 1
ATOM 1357 N N . LEU A 1 170 ? -28.045 -0.145 17.396 1.00 65.12 170 LEU A N 1
ATOM 1358 C CA . LEU A 1 170 ? -27.009 -0.892 18.118 1.00 65.12 170 LEU A CA 1
ATOM 1359 C C . LEU A 1 170 ? -25.761 -1.073 17.248 1.00 65.12 170 LEU A C 1
ATOM 1361 O O . LEU A 1 170 ? -24.734 -0.448 17.623 1.00 65.12 170 LEU A O 1
#

Radius of gyration: 25.08 Å; chains: 1; bounding box: 74×29×56 Å

Secondary structure (DSSP, 8-state):
-PPPHHHHHHHHHHHHHHHHHHHHHHHHHHHHHH-HHHHHHHHHHH--------HHHHHHHHHHHHHHHHHHHHHHHHTTT--SS--HHHHHHHHHHHHHS-HHHHHHHHHHHHS--------HHHHHHHHHHHHHHHHHHHHHHHHHHHHHHTTSS-HHHHHHHHHHH-

pLDDT: mean 75.64, std 12.65, range [44.19, 91.19]

Sequence (170 aa):
MYMNKTKRNLILASAIINLISNCATLAISILFAVRPDILQMLATNYFISLPTSSLIINIIIVAAGVVGSVLLFYSIRSKGKYFRSSHGIYIAGFIIIVVCGGFLPWILLFISMFVPDIIVMNRPSEVKKEEKVEERFYQDKKDKIESLKKLRDEGVITEEEYKQRLFELL